Protein AF-A0A8S3W3T6-F1 (afdb_monomer_lite)

Structure (mmCIF, N/CA/C/O backbone):
data_AF-A0A8S3W3T6-F1
#
_entry.id   AF-A0A8S3W3T6-F1
#
loop_
_atom_site.group_PDB
_atom_site.id
_atom_site.type_symbol
_atom_site.label_atom_id
_atom_site.label_alt_id
_atom_site.label_comp_id
_atom_site.label_asym_id
_atom_site.label_entity_id
_atom_site.label_seq_id
_atom_site.pdbx_PDB_ins_code
_atom_site.Cartn_x
_atom_site.Cartn_y
_atom_site.Cartn_z
_atom_site.occupancy
_atom_site.B_iso_or_equiv
_atom_site.auth_seq_id
_atom_site.auth_comp_id
_atom_site.auth_asym_id
_atom_site.auth_atom_id
_atom_site.pdbx_PDB_model_num
ATOM 1 N N . MET A 1 1 ? 10.020 -6.410 12.559 1.00 75.56 1 MET A N 1
ATOM 2 C CA . MET A 1 1 ? 10.610 -6.266 11.205 1.00 75.56 1 MET A CA 1
ATOM 3 C C . MET A 1 1 ? 10.294 -4.866 10.680 1.00 75.56 1 MET A C 1
ATOM 5 O O . MET A 1 1 ? 9.359 -4.273 11.202 1.00 75.56 1 MET A O 1
ATOM 9 N N . PRO A 1 2 ? 11.026 -4.312 9.693 1.00 87.94 2 PRO A N 1
ATOM 10 C CA . PRO A 1 2 ? 10.809 -2.935 9.219 1.00 87.94 2 PRO A CA 1
ATOM 11 C C . PRO A 1 2 ? 9.359 -2.627 8.812 1.00 87.94 2 PRO A C 1
ATOM 13 O O . PRO A 1 2 ? 8.856 -1.549 9.103 1.00 87.94 2 PRO A O 1
ATOM 16 N N . ALA A 1 3 ? 8.661 -3.606 8.226 1.00 89.62 3 ALA A N 1
ATOM 17 C CA . ALA A 1 3 ? 7.247 -3.483 7.867 1.00 89.62 3 ALA A CA 1
ATOM 18 C C . ALA A 1 3 ? 6.346 -3.273 9.097 1.00 89.62 3 ALA A C 1
ATOM 20 O O . ALA A 1 3 ? 5.499 -2.390 9.090 1.00 89.62 3 ALA A O 1
ATOM 21 N N . ASP A 1 4 ? 6.581 -4.025 10.177 1.00 91.19 4 ASP A N 1
ATOM 22 C CA . ASP A 1 4 ? 5.802 -3.914 11.417 1.00 91.19 4 ASP A CA 1
ATOM 23 C C . ASP A 1 4 ? 6.016 -2.549 12.086 1.00 91.19 4 ASP A C 1
ATOM 25 O O . ASP A 1 4 ? 5.083 -1.974 12.640 1.00 91.19 4 ASP A O 1
ATOM 29 N N . VAL A 1 5 ? 7.239 -2.009 12.004 1.00 93.19 5 VAL A N 1
ATOM 30 C CA . VAL A 1 5 ? 7.564 -0.662 12.503 1.00 93.19 5 VAL A CA 1
ATOM 31 C C . VAL A 1 5 ? 6.803 0.399 11.704 1.00 93.19 5 VAL A C 1
ATOM 33 O O . VAL A 1 5 ? 6.237 1.317 12.294 1.00 93.19 5 VAL A O 1
ATOM 36 N N . GLY A 1 6 ? 6.727 0.249 10.377 1.00 91.25 6 GLY A N 1
ATOM 37 C CA . GLY A 1 6 ? 5.914 1.114 9.518 1.00 91.25 6 GLY A CA 1
ATOM 38 C C . GLY A 1 6 ? 4.426 1.072 9.881 1.00 91.25 6 GLY A C 1
ATOM 39 O O . GLY A 1 6 ? 3.804 2.122 10.042 1.00 91.25 6 GLY A O 1
ATOM 40 N N . THR A 1 7 ? 3.864 -0.123 10.089 1.00 91.50 7 THR A N 1
ATOM 41 C CA . THR A 1 7 ? 2.467 -0.297 10.527 1.00 91.50 7 THR A CA 1
ATOM 42 C C . THR A 1 7 ? 2.201 0.372 11.873 1.00 91.50 7 THR A C 1
ATOM 44 O O . THR A 1 7 ? 1.221 1.105 12.003 1.00 91.50 7 THR A O 1
ATOM 47 N N . GLN A 1 8 ? 3.089 0.184 12.855 1.00 93.62 8 GLN A N 1
ATOM 48 C CA . GLN A 1 8 ? 2.969 0.822 14.171 1.00 93.62 8 GLN A CA 1
ATOM 49 C C . GLN A 1 8 ? 3.000 2.348 14.069 1.00 93.62 8 GLN A C 1
ATOM 51 O O . GLN A 1 8 ? 2.194 3.019 14.712 1.00 93.62 8 GLN A O 1
ATOM 56 N N . LEU A 1 9 ? 3.884 2.897 13.230 1.00 94.62 9 LEU A N 1
ATOM 57 C CA . LEU A 1 9 ? 3.992 4.339 13.031 1.00 94.62 9 LEU A CA 1
ATOM 58 C C . LEU A 1 9 ? 2.703 4.924 12.442 1.00 94.62 9 LEU A C 1
ATOM 60 O O . LEU A 1 9 ? 2.218 5.941 12.936 1.00 94.62 9 LEU A O 1
ATOM 64 N N . ILE A 1 10 ? 2.116 4.268 11.432 1.00 93.06 10 ILE A N 1
ATOM 65 C CA . ILE A 1 10 ? 0.824 4.689 10.868 1.00 93.06 10 ILE A CA 1
ATOM 66 C C . ILE A 1 10 ? -0.268 4.633 11.934 1.00 93.06 10 ILE A C 1
ATOM 68 O O . ILE A 1 10 ? -1.012 5.598 12.092 1.00 93.06 10 ILE A O 1
ATOM 72 N N . GLN A 1 11 ? -0.352 3.540 12.691 1.00 93.94 11 GLN A N 1
ATOM 73 C CA . GLN A 1 11 ? -1.388 3.376 13.706 1.00 93.94 11 GLN A CA 1
ATOM 74 C C . GLN A 1 11 ? -1.280 4.423 14.820 1.00 93.94 11 GLN A C 1
ATOM 76 O O . GLN A 1 11 ? -2.288 4.997 15.234 1.00 93.94 11 GLN A O 1
ATOM 81 N N . GLN A 1 12 ? -0.057 4.748 15.243 1.00 96.75 12 GLN A N 1
ATOM 82 C CA . GLN A 1 12 ? 0.190 5.837 16.181 1.00 96.75 12 GLN A CA 1
ATOM 83 C C . GLN A 1 12 ? -0.240 7.188 15.588 1.00 96.75 12 GLN A C 1
ATOM 85 O O . GLN A 1 12 ? -0.875 7.988 16.274 1.00 96.75 12 GLN A O 1
ATOM 90 N N . HIS A 1 13 ? 0.031 7.434 14.305 1.00 96.38 13 HIS A N 1
ATOM 91 C CA . HIS A 1 13 ? -0.367 8.679 13.652 1.00 96.38 13 HIS A CA 1
ATOM 92 C C . HIS A 1 13 ? -1.886 8.824 13.503 1.00 96.38 13 HIS A C 1
ATOM 94 O O . HIS A 1 13 ? -2.408 9.914 13.728 1.00 96.38 13 HIS A O 1
ATOM 100 N N . LEU A 1 14 ? -2.591 7.741 13.166 1.00 95.75 14 LEU A N 1
ATOM 101 C CA . LEU A 1 14 ? -4.055 7.694 13.085 1.00 95.75 14 LEU A CA 1
ATOM 102 C C . LEU A 1 14 ? -4.707 7.925 14.450 1.00 95.75 14 LEU A C 1
ATOM 104 O O . LEU A 1 14 ? -5.707 8.639 14.535 1.00 95.75 14 LEU A O 1
ATOM 108 N N . SER A 1 15 ? -4.097 7.409 15.523 1.00 96.75 15 SER A N 1
ATOM 109 C CA . SER A 1 15 ? -4.617 7.582 16.884 1.00 96.75 15 SER A CA 1
A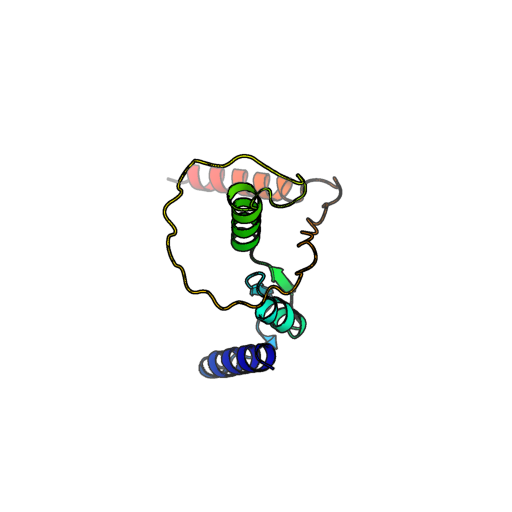TOM 110 C C . SER A 1 15 ? -4.714 9.054 17.305 1.00 96.75 15 SER A C 1
ATOM 112 O O . SER A 1 15 ? -5.642 9.427 18.021 1.00 96.75 15 SER A O 1
ATOM 114 N N . ASN A 1 16 ? -3.844 9.921 16.770 1.00 97.56 16 ASN A N 1
ATOM 115 C CA . ASN A 1 16 ? -3.908 11.369 16.997 1.00 97.56 16 ASN A CA 1
ATOM 116 C C . ASN A 1 16 ? -5.191 12.005 16.432 1.00 97.56 16 ASN A C 1
ATOM 118 O O . ASN A 1 16 ? -5.578 13.091 16.858 1.00 97.56 16 ASN A O 1
ATOM 122 N N . PHE A 1 17 ? -5.846 11.335 15.483 1.00 97.12 17 PHE A N 1
ATOM 123 C CA . PHE A 1 17 ? -7.109 11.744 14.869 1.00 97.12 17 PHE A CA 1
ATOM 124 C C . PHE A 1 17 ? -8.305 10.919 15.368 1.00 97.12 17 PHE A C 1
ATOM 126 O O . PHE A 1 17 ? -9.408 11.083 14.853 1.00 97.12 17 PHE A O 1
ATOM 133 N N . GLY A 1 18 ? -8.108 10.035 16.356 1.00 96.69 18 GLY A N 1
ATOM 134 C CA . GLY A 1 18 ? -9.144 9.108 16.819 1.00 96.69 18 GLY A CA 1
ATOM 135 C C . GLY A 1 18 ? -9.508 8.033 15.790 1.00 96.69 18 GLY A C 1
ATOM 136 O O . GLY A 1 18 ? -10.610 7.499 15.848 1.00 96.69 18 GLY A O 1
ATOM 137 N N . LEU A 1 19 ? -8.601 7.749 14.851 1.00 96.31 19 LEU A N 1
ATOM 138 C CA . LEU A 1 19 ? -8.761 6.737 13.811 1.00 96.31 19 LEU A CA 1
ATOM 139 C C . LEU A 1 19 ? -7.888 5.513 14.106 1.00 96.31 19 LEU A C 1
ATOM 141 O O . LEU A 1 19 ? -6.874 5.587 14.809 1.00 96.31 19 LEU A O 1
ATOM 145 N N . SER A 1 20 ? -8.262 4.393 13.510 1.00 94.12 20 SER A N 1
ATOM 146 C CA . SER A 1 20 ? -7.560 3.117 13.533 1.00 94.12 20 SER A CA 1
ATOM 147 C C . SER A 1 20 ? -7.263 2.638 12.108 1.00 94.12 20 SER A C 1
ATOM 149 O O . SER A 1 20 ? -7.728 3.215 11.126 1.00 94.12 20 SER A O 1
ATOM 151 N N . LEU A 1 21 ? -6.473 1.570 11.976 1.00 91.06 21 LEU A N 1
ATOM 152 C CA . LEU A 1 21 ? -6.227 0.951 10.669 1.00 91.06 21 LEU A CA 1
ATOM 153 C C . LEU A 1 21 ? -7.507 0.362 10.055 1.00 91.06 21 LEU A C 1
ATOM 155 O O . LEU A 1 21 ? -7.608 0.310 8.836 1.00 91.06 21 LEU A O 1
ATOM 159 N N . GLU A 1 22 ? -8.483 -0.029 10.877 1.00 91.44 22 GLU A N 1
ATOM 160 C CA . GLU A 1 22 ? -9.771 -0.572 10.424 1.00 91.44 22 GLU A CA 1
ATOM 161 C C . GLU A 1 22 ? -10.643 0.492 9.738 1.00 91.44 22 GLU A C 1
ATOM 163 O O . GLU A 1 22 ? -11.492 0.165 8.913 1.00 91.44 22 GLU A O 1
ATOM 168 N N . ASP A 1 23 ? -10.399 1.774 10.026 1.00 93.12 23 ASP A N 1
ATOM 169 C CA . ASP A 1 23 ? -11.114 2.896 9.407 1.00 93.12 23 ASP A CA 1
ATOM 170 C C . ASP A 1 23 ? -10.605 3.215 7.991 1.00 93.12 23 ASP A C 1
ATOM 172 O O . ASP A 1 23 ? -11.198 4.019 7.264 1.00 93.12 23 ASP A O 1
ATOM 176 N N . ILE A 1 24 ? -9.494 2.602 7.576 1.00 91.44 24 ILE A N 1
ATOM 177 C CA . ILE A 1 24 ? -8.940 2.771 6.237 1.00 91.44 24 ILE A CA 1
ATOM 178 C C . ILE A 1 24 ? -9.569 1.726 5.310 1.00 91.44 24 ILE A C 1
ATOM 180 O O . ILE A 1 24 ? -9.479 0.525 5.530 1.00 91.44 24 ILE A O 1
ATOM 184 N N . VAL A 1 25 ? -10.165 2.187 4.210 1.00 92.50 25 VAL A N 1
ATOM 185 C CA . VAL A 1 25 ? -10.779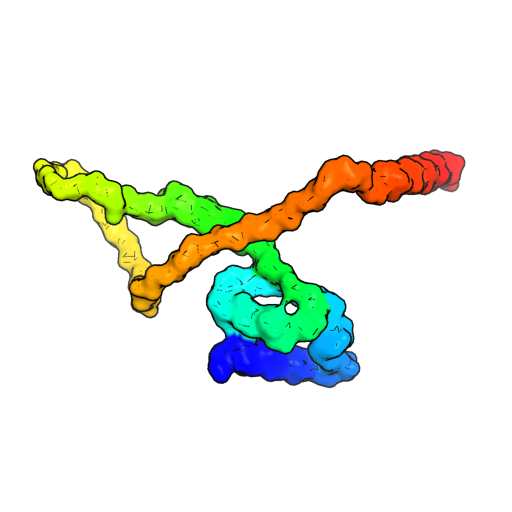 1.300 3.203 1.00 92.50 25 VAL A CA 1
ATOM 186 C C . VAL A 1 25 ? -9.749 0.778 2.198 1.00 92.50 25 VAL A C 1
ATOM 188 O O . VAL A 1 25 ? -9.839 -0.358 1.728 1.00 92.50 25 VAL A O 1
ATOM 191 N N . ALA A 1 26 ? -8.774 1.614 1.841 1.00 92.06 26 ALA A N 1
ATOM 192 C CA . ALA A 1 26 ? -7.771 1.291 0.839 1.00 92.06 26 ALA A CA 1
ATOM 193 C C . ALA A 1 26 ? -6.407 1.896 1.175 1.00 92.06 26 ALA A C 1
ATOM 195 O O . ALA A 1 26 ? -6.312 2.999 1.714 1.00 92.06 26 ALA A O 1
ATOM 196 N N . PHE A 1 27 ? -5.353 1.186 0.789 1.00 89.00 27 PHE A N 1
ATOM 197 C CA . PHE A 1 27 ? -3.972 1.541 1.059 1.00 89.00 27 PHE A CA 1
ATOM 198 C C . PHE A 1 27 ? -3.146 1.411 -0.222 1.00 89.00 27 PHE A C 1
ATOM 200 O O . PHE A 1 27 ? -3.149 0.370 -0.872 1.00 89.00 27 PHE A O 1
ATOM 207 N N . THR A 1 28 ? -2.461 2.485 -0.619 1.00 92.69 28 THR A N 1
ATOM 208 C CA . THR A 1 28 ? -1.567 2.481 -1.786 1.00 92.69 28 THR A CA 1
ATOM 209 C C . THR A 1 28 ? -0.137 2.644 -1.315 1.00 92.69 28 THR A C 1
ATOM 211 O O . THR A 1 28 ? 0.168 3.639 -0.662 1.00 92.69 28 THR A O 1
ATOM 214 N N . THR A 1 29 ? 0.743 1.709 -1.662 1.00 91.44 29 THR A N 1
ATOM 215 C CA . THR A 1 29 ? 2.159 1.782 -1.277 1.00 91.44 29 THR A CA 1
ATOM 216 C C . THR A 1 29 ? 3.074 1.677 -2.485 1.00 91.44 29 THR A C 1
ATOM 218 O O . THR A 1 29 ? 2.651 1.232 -3.549 1.00 91.44 29 THR A O 1
ATOM 221 N N . ASP A 1 30 ? 4.338 2.070 -2.346 1.00 89.12 30 ASP A N 1
ATOM 222 C CA . ASP A 1 30 ? 5.335 1.755 -3.367 1.00 89.12 30 ASP A CA 1
ATOM 223 C C . ASP A 1 30 ? 5.622 0.237 -3.437 1.00 89.12 30 ASP A C 1
ATOM 225 O O . ASP A 1 30 ? 5.056 -0.568 -2.685 1.00 89.12 30 ASP A O 1
ATOM 229 N N . GLY A 1 31 ? 6.463 -0.142 -4.399 1.00 82.75 31 GLY A N 1
ATOM 230 C CA . GLY A 1 31 ? 6.846 -1.526 -4.668 1.00 82.75 31 GLY A CA 1
ATOM 231 C C . GLY A 1 31 ? 8.027 -2.020 -3.833 1.00 82.75 31 GLY A C 1
ATOM 232 O O . GLY A 1 31 ? 8.486 -3.136 -4.067 1.00 82.75 31 GLY A O 1
ATOM 233 N N . ALA A 1 32 ? 8.535 -1.237 -2.875 1.00 85.81 32 ALA A N 1
ATOM 234 C CA . ALA A 1 32 ? 9.621 -1.690 -2.019 1.00 85.81 32 ALA A CA 1
ATOM 235 C C . ALA A 1 32 ? 9.153 -2.879 -1.166 1.00 85.81 32 ALA A C 1
ATOM 237 O O . ALA A 1 32 ? 8.051 -2.875 -0.616 1.00 85.81 32 ALA A O 1
ATOM 238 N N . SER A 1 33 ? 10.002 -3.893 -0.992 1.00 86.19 33 SER A N 1
ATOM 239 C CA . SER A 1 33 ? 9.646 -5.144 -0.298 1.00 86.19 33 SER A CA 1
ATOM 240 C C . SER A 1 33 ? 9.034 -4.931 1.094 1.00 86.19 33 SER A C 1
ATOM 242 O O . SER A 1 33 ? 8.128 -5.661 1.504 1.00 86.19 33 SER A O 1
ATOM 244 N N . VAL A 1 34 ? 9.493 -3.904 1.818 1.00 87.88 34 VAL A N 1
ATOM 245 C CA . VAL A 1 34 ? 8.946 -3.505 3.125 1.00 87.88 34 VAL A CA 1
ATOM 246 C C . VAL A 1 34 ? 7.499 -3.027 3.000 1.00 87.88 34 VAL A C 1
ATOM 248 O O . VAL A 1 34 ? 6.655 -3.445 3.789 1.00 87.88 34 VAL A O 1
ATOM 251 N N . MET A 1 35 ? 7.207 -2.209 1.993 1.00 90.00 35 MET A N 1
ATOM 252 C CA . MET A 1 35 ? 5.886 -1.647 1.731 1.00 90.00 35 MET A CA 1
ATOM 253 C C . MET A 1 35 ? 4.904 -2.696 1.209 1.00 90.00 35 MET A C 1
ATOM 255 O O . MET A 1 35 ? 3.761 -2.750 1.662 1.00 90.00 35 MET A O 1
ATOM 259 N N . VAL A 1 36 ? 5.369 -3.611 0.353 1.00 89.69 36 VAL A N 1
ATOM 260 C CA . VAL A 1 36 ? 4.581 -4.778 -0.077 1.00 89.69 36 VAL A CA 1
ATOM 261 C C . VAL A 1 36 ? 4.194 -5.633 1.131 1.00 89.69 36 VAL A C 1
ATOM 263 O O . VAL A 1 36 ? 3.045 -6.050 1.265 1.00 89.69 36 VAL A O 1
ATOM 266 N N . LYS A 1 37 ? 5.141 -5.894 2.041 1.00 91.19 37 LYS A N 1
ATOM 267 C CA . LYS A 1 37 ? 4.875 -6.670 3.260 1.00 91.19 37 LYS A CA 1
ATOM 268 C C . LYS A 1 37 ? 3.945 -5.935 4.223 1.00 91.19 37 LYS A C 1
ATOM 270 O O . LYS A 1 37 ? 3.076 -6.560 4.815 1.00 91.19 37 LYS A O 1
ATOM 275 N N . MET A 1 38 ? 4.108 -4.625 4.351 1.00 90.56 38 MET A N 1
ATOM 276 C CA . MET A 1 38 ? 3.247 -3.781 5.171 1.00 90.56 38 MET A CA 1
ATOM 277 C C . MET A 1 38 ? 1.803 -3.775 4.656 1.00 90.56 38 MET A C 1
ATOM 279 O O . MET A 1 38 ? 0.876 -3.894 5.450 1.00 90.56 38 MET A O 1
ATOM 283 N N . GLY A 1 39 ? 1.611 -3.719 3.337 1.00 90.00 39 GLY A N 1
ATOM 284 C CA . GLY A 1 39 ? 0.295 -3.836 2.713 1.00 90.00 39 GLY A CA 1
ATOM 285 C C . GLY A 1 39 ? -0.367 -5.203 2.895 1.00 90.00 39 GLY A C 1
ATOM 286 O O . GLY A 1 39 ? -1.577 -5.270 3.049 1.00 90.00 39 GLY A O 1
ATOM 287 N N . LYS A 1 40 ? 0.409 -6.293 2.981 1.00 88.56 40 LYS A N 1
ATOM 288 C CA . LYS A 1 40 ? -0.129 -7.630 3.312 1.00 88.56 40 LYS A CA 1
ATOM 289 C C . LYS A 1 40 ? -0.674 -7.740 4.737 1.00 88.56 40 LYS A C 1
ATOM 291 O O . LYS A 1 40 ? -1.479 -8.623 4.999 1.00 88.56 40 LYS A O 1
ATOM 296 N N . ASN A 1 41 ? -0.220 -6.879 5.645 1.00 85.38 41 ASN A N 1
ATOM 297 C CA . ASN A 1 41 ? -0.697 -6.835 7.027 1.00 85.38 41 ASN A CA 1
ATOM 298 C C . ASN A 1 41 ? -1.959 -5.964 7.182 1.00 85.38 41 ASN A C 1
ATOM 300 O O . ASN A 1 41 ? -2.410 -5.741 8.303 1.00 85.38 41 ASN A O 1
ATOM 304 N N . PHE A 1 42 ? -2.480 -5.413 6.085 1.00 88.31 42 PHE A N 1
ATOM 305 C CA . PHE A 1 42 ? -3.627 -4.523 6.073 1.00 88.31 42 PHE A CA 1
ATOM 306 C C . PHE A 1 42 ? -4.876 -5.278 5.602 1.00 88.31 42 PHE A C 1
ATOM 308 O O . PHE A 1 42 ? -4.875 -5.840 4.511 1.00 88.31 42 PHE A O 1
ATOM 315 N N . ASP A 1 43 ? -5.941 -5.264 6.407 1.00 85.75 43 ASP A N 1
ATOM 316 C CA . ASP A 1 43 ? -7.181 -6.015 6.137 1.00 85.75 43 ASP A CA 1
ATOM 317 C C . ASP A 1 43 ? -8.093 -5.370 5.068 1.00 85.75 43 ASP A C 1
ATOM 319 O O . ASP A 1 43 ? -9.098 -5.959 4.667 1.00 85.75 43 ASP A O 1
ATOM 323 N N . GLY A 1 44 ? -7.758 -4.172 4.576 1.00 86.62 44 GLY A N 1
ATOM 324 C CA . GLY A 1 44 ? -8.487 -3.495 3.499 1.00 86.62 44 GLY A CA 1
ATOM 325 C C . GLY A 1 44 ? -7.892 -3.719 2.103 1.00 86.62 44 GLY A C 1
ATOM 326 O O . GLY A 1 44 ? -7.042 -4.579 1.868 1.00 86.62 44 GLY A O 1
ATOM 327 N N . HIS A 1 45 ? -8.318 -2.909 1.131 1.00 91.25 45 HIS A N 1
ATOM 328 C CA . HIS A 1 45 ? -7.801 -3.011 -0.235 1.00 91.25 45 HIS A CA 1
ATOM 329 C C . HIS A 1 45 ? -6.386 -2.435 -0.341 1.00 91.25 45 HIS A C 1
ATOM 331 O O . HIS A 1 45 ? -6.205 -1.219 -0.356 1.00 91.25 45 HIS A O 1
ATOM 337 N N . HIS A 1 46 ? -5.379 -3.294 -0.470 1.00 92.56 46 HIS A N 1
ATOM 338 C CA . HIS A 1 46 ? -4.015 -2.870 -0.777 1.00 92.56 46 HIS A CA 1
ATOM 339 C C . HIS A 1 46 ? -3.763 -2.860 -2.290 1.00 92.56 46 HIS A C 1
ATOM 341 O O . HIS A 1 46 ? -4.051 -3.837 -2.980 1.00 92.56 46 HIS A O 1
ATOM 347 N N . GLN A 1 47 ? -3.212 -1.760 -2.805 1.00 92.00 47 GLN A N 1
ATOM 348 C CA . GLN A 1 47 ? -2.699 -1.674 -4.172 1.00 92.00 47 GLN A CA 1
ATOM 349 C C . GLN A 1 47 ? -1.260 -1.153 -4.182 1.00 92.00 47 GLN A C 1
ATOM 351 O O . GLN A 1 47 ? -0.870 -0.314 -3.367 1.00 92.00 47 GLN A O 1
ATOM 356 N N . LEU A 1 48 ? -0.477 -1.594 -5.161 1.00 91.00 48 LEU A N 1
ATOM 357 C CA . LEU A 1 48 ? 0.828 -1.000 -5.427 1.00 91.00 48 LEU A CA 1
ATOM 358 C C . LEU A 1 48 ? 0.673 0.253 -6.289 1.00 91.00 48 LEU A C 1
ATOM 360 O O . LEU A 1 48 ? -0.188 0.339 -7.165 1.00 91.00 48 LEU A O 1
ATOM 364 N N . CYS A 1 49 ? 1.522 1.241 -6.041 1.00 92.56 49 CYS A N 1
ATOM 365 C CA . CYS A 1 49 ? 1.526 2.500 -6.759 1.00 92.56 49 CYS A CA 1
ATOM 366 C C . CYS A 1 49 ? 1.953 2.275 -8.215 1.00 92.56 49 CYS A C 1
ATOM 368 O O . CYS A 1 49 ? 3.122 2.013 -8.502 1.00 92.56 49 CYS A O 1
ATOM 370 N N . PHE A 1 50 ? 1.019 2.435 -9.157 1.00 87.38 50 PHE A N 1
ATOM 371 C CA . PHE A 1 50 ? 1.316 2.278 -10.583 1.00 87.38 50 PHE A CA 1
ATOM 372 C C . PHE A 1 50 ? 2.350 3.277 -11.093 1.00 87.38 50 PHE A C 1
ATOM 374 O O . PHE A 1 50 ? 3.156 2.915 -11.941 1.00 87.38 50 PHE A O 1
ATOM 381 N N . ALA A 1 51 ? 2.375 4.505 -10.566 1.00 88.94 51 ALA A N 1
ATOM 382 C CA . ALA A 1 51 ? 3.396 5.480 -10.945 1.00 88.94 51 ALA A CA 1
ATOM 383 C C . ALA A 1 51 ? 4.805 4.972 -10.598 1.00 88.94 51 ALA A C 1
ATOM 385 O O . ALA A 1 51 ? 5.714 5.071 -11.418 1.00 88.94 51 ALA A O 1
ATOM 386 N N . HIS A 1 52 ? 4.957 4.350 -9.425 1.00 82.94 52 HIS A N 1
ATOM 387 C CA . HIS A 1 52 ? 6.211 3.729 -9.017 1.00 82.94 52 HIS A CA 1
ATOM 388 C C . HIS A 1 52 ? 6.554 2.515 -9.891 1.00 82.94 52 HIS A C 1
ATOM 390 O O . HIS A 1 52 ? 7.677 2.407 -10.370 1.00 82.94 52 HIS A O 1
ATOM 396 N N . GLY A 1 53 ? 5.579 1.646 -10.183 1.00 84.19 53 GLY A N 1
ATOM 397 C CA . GLY A 1 53 ? 5.780 0.507 -11.087 1.00 84.19 53 GLY A CA 1
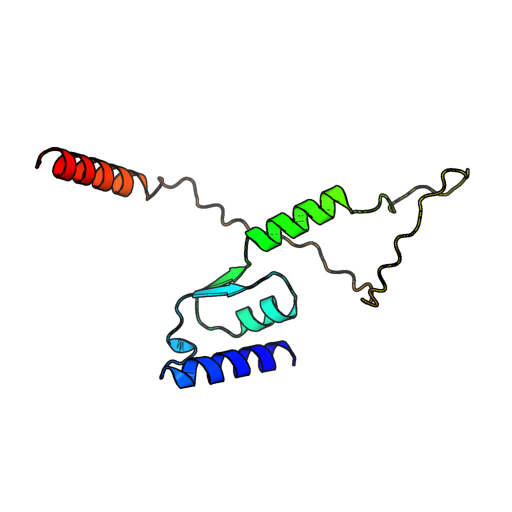ATOM 398 C C . GLY A 1 53 ? 6.193 0.922 -12.506 1.00 84.19 53 GLY A C 1
ATOM 399 O O . GLY A 1 53 ? 7.108 0.337 -13.078 1.00 84.19 53 GLY A O 1
ATOM 400 N N . ILE A 1 54 ? 5.574 1.970 -13.060 1.00 87.00 54 ILE A N 1
ATOM 401 C CA . ILE A 1 54 ? 5.944 2.534 -14.367 1.00 87.00 54 ILE A CA 1
ATOM 402 C C . ILE A 1 54 ? 7.359 3.108 -14.317 1.00 87.00 54 ILE A C 1
ATOM 404 O O . ILE A 1 54 ? 8.143 2.856 -15.228 1.00 87.00 54 ILE A O 1
ATOM 408 N N . GLN A 1 55 ? 7.704 3.851 -13.262 1.00 86.75 55 GLN A N 1
ATOM 409 C CA . GLN A 1 55 ? 9.056 4.374 -13.086 1.00 86.75 55 GLN A CA 1
ATOM 410 C C . GLN A 1 55 ? 10.088 3.240 -13.067 1.00 86.75 55 GLN A C 1
ATOM 412 O O . GLN A 1 55 ? 11.073 3.325 -13.793 1.00 86.75 55 GLN A O 1
ATOM 417 N N . LEU A 1 56 ? 9.854 2.174 -12.296 1.00 83.62 56 LEU A N 1
ATOM 418 C CA . LEU A 1 56 ? 10.744 1.010 -12.260 1.00 83.62 56 LEU A CA 1
ATOM 419 C C . LEU A 1 56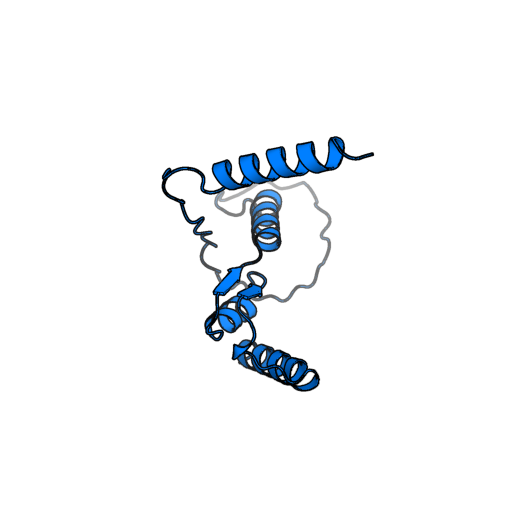 ? 10.871 0.347 -13.636 1.00 83.62 56 LEU A C 1
ATOM 421 O O . LEU A 1 56 ? 11.983 0.072 -14.067 1.00 83.62 56 LEU A O 1
ATOM 425 N N . ALA A 1 57 ? 9.770 0.170 -14.371 1.00 84.81 57 ALA A N 1
ATOM 426 C CA . ALA A 1 57 ? 9.811 -0.393 -15.722 1.00 84.81 57 ALA A CA 1
ATOM 427 C C . ALA A 1 57 ? 10.611 0.482 -16.704 1.00 84.81 57 ALA A C 1
ATOM 429 O O . ALA A 1 57 ? 11.365 -0.030 -17.530 1.00 84.81 57 ALA A O 1
ATOM 430 N N . VAL A 1 58 ? 10.474 1.809 -16.614 1.00 87.94 58 VAL A N 1
ATOM 431 C CA . VAL A 1 58 ? 11.279 2.748 -17.407 1.00 87.94 58 VAL A CA 1
ATOM 432 C C . VAL A 1 58 ? 12.755 2.629 -17.035 1.00 87.94 58 VAL A C 1
ATOM 434 O O . VAL A 1 58 ? 13.595 2.572 -17.931 1.00 87.94 58 VAL A O 1
ATOM 437 N N . LEU A 1 59 ? 13.076 2.553 -15.741 1.00 86.19 59 LEU A N 1
ATOM 438 C CA . LEU A 1 59 ? 14.453 2.386 -15.282 1.00 86.19 59 LEU A CA 1
ATOM 439 C C . LEU A 1 59 ? 15.049 1.056 -15.753 1.00 86.19 59 LEU A C 1
ATOM 441 O O . LEU A 1 59 ? 16.161 1.047 -16.269 1.00 86.19 59 LEU A O 1
ATOM 445 N N . ASP A 1 60 ? 14.294 -0.036 -15.680 1.00 83.62 60 ASP A N 1
ATOM 446 C CA . ASP A 1 60 ? 14.702 -1.346 -16.189 1.00 83.62 60 ASP A CA 1
ATOM 447 C C . ASP A 1 60 ? 15.012 -1.312 -17.687 1.00 83.62 60 ASP A C 1
ATOM 449 O O . ASP A 1 60 ? 15.954 -1.958 -18.133 1.00 83.62 60 ASP A O 1
ATOM 453 N N . VAL A 1 61 ? 14.243 -0.566 -18.483 1.00 87.25 61 VAL A N 1
ATOM 454 C CA . VAL A 1 61 ? 14.474 -0.458 -19.932 1.00 87.25 61 VAL A CA 1
ATOM 455 C C . VAL A 1 61 ? 15.667 0.440 -20.249 1.00 87.25 61 VAL A C 1
ATOM 457 O O . VAL A 1 61 ? 16.460 0.116 -21.133 1.00 87.25 61 VAL A O 1
ATOM 460 N N . LEU A 1 62 ? 15.782 1.580 -19.567 1.00 85.44 62 LEU A N 1
ATOM 461 C CA . LEU A 1 62 ? 16.808 2.581 -19.862 1.00 85.44 62 LEU A CA 1
ATOM 462 C C . LEU A 1 62 ? 18.171 2.234 -19.255 1.00 85.44 62 LEU A C 1
ATOM 464 O O . LEU A 1 62 ? 19.194 2.595 -19.832 1.00 85.44 62 LEU A O 1
ATOM 468 N N . TYR A 1 63 ? 18.183 1.542 -18.114 1.00 82.81 63 TYR A N 1
ATOM 469 C CA . TYR A 1 63 ? 19.374 1.331 -17.292 1.00 82.81 63 TYR A CA 1
ATOM 470 C C . TYR A 1 63 ? 19.706 -0.139 -17.020 1.00 82.81 63 TYR A C 1
ATOM 472 O O . TYR A 1 63 ? 20.722 -0.389 -16.368 1.00 82.81 63 TYR A O 1
ATOM 480 N N . LYS A 1 64 ? 18.963 -1.134 -17.545 1.00 74.75 64 LYS A N 1
ATOM 481 C CA . LYS A 1 64 ? 19.528 -2.495 -17.607 1.00 74.75 64 LYS A CA 1
ATOM 482 C C . LYS A 1 64 ? 20.767 -2.464 -18.487 1.00 74.75 64 LYS A C 1
ATOM 484 O O . LYS A 1 64 ? 20.684 -2.442 -19.716 1.00 74.75 64 LYS A O 1
ATOM 489 N N . SER A 1 65 ? 21.926 -2.505 -17.837 1.00 60.09 65 SER A N 1
ATOM 490 C CA . SER A 1 65 ? 23.183 -2.816 -18.495 1.00 60.09 65 SER A CA 1
ATOM 491 C C . SER A 1 65 ? 23.008 -4.101 -19.309 1.00 60.09 65 SER A C 1
ATOM 493 O O . SER A 1 65 ? 22.442 -5.086 -18.827 1.00 60.09 65 SER A O 1
ATOM 495 N N . LYS A 1 66 ? 23.508 -4.108 -20.549 1.00 60.38 66 LYS A N 1
ATOM 496 C CA . LYS A 1 66 ? 23.563 -5.277 -21.445 1.00 60.38 66 LYS A CA 1
ATOM 497 C C . LYS A 1 66 ? 24.538 -6.357 -20.942 1.00 60.38 66 LYS A C 1
ATOM 499 O O . LYS A 1 66 ? 25.204 -7.013 -21.735 1.00 60.38 66 LYS A O 1
ATOM 504 N N . ASN A 1 67 ? 24.615 -6.600 -19.640 1.00 53.22 67 ASN A N 1
ATOM 505 C CA . ASN A 1 67 ? 25.497 -7.602 -19.050 1.00 53.22 67 ASN A CA 1
ATOM 506 C C . ASN A 1 67 ? 24.850 -8.992 -19.023 1.00 53.22 67 ASN A C 1
ATOM 508 O O . ASN A 1 67 ? 24.945 -9.717 -18.038 1.00 53.22 67 ASN A O 1
ATOM 512 N N . GLN A 1 68 ? 24.216 -9.393 -20.127 1.00 55.28 68 GLN A N 1
ATOM 513 C CA . GLN A 1 68 ? 23.933 -10.800 -20.388 1.00 55.28 68 GLN A CA 1
ATOM 514 C C . GLN A 1 68 ? 24.432 -11.169 -21.792 1.00 55.28 68 GLN A C 1
ATOM 516 O O . GLN A 1 68 ? 23.786 -10.925 -22.807 1.00 55.28 68 GLN A O 1
ATOM 521 N N . SER A 1 69 ? 25.613 -11.800 -21.787 1.00 48.22 69 SER A N 1
ATOM 522 C CA . SER A 1 69 ? 26.323 -12.511 -22.862 1.00 48.22 69 SER A CA 1
ATOM 523 C C . SER A 1 69 ? 27.035 -11.702 -23.959 1.00 48.22 69 SER A C 1
ATOM 525 O O . SER A 1 69 ? 26.488 -11.477 -25.029 1.00 48.22 69 SER A O 1
ATOM 527 N N . THR A 1 70 ? 28.337 -11.465 -23.766 1.00 40.06 70 THR A N 1
ATOM 528 C CA . THR A 1 70 ? 29.374 -11.884 -24.733 1.00 40.06 70 THR A CA 1
ATOM 529 C C . THR A 1 70 ? 30.682 -12.223 -23.989 1.00 40.06 70 THR A C 1
ATOM 531 O O . THR A 1 70 ? 31.139 -11.435 -23.163 1.00 40.06 70 THR A O 1
ATOM 534 N N . PRO A 1 71 ? 31.327 -13.380 -24.236 1.00 41.12 71 PRO A N 1
ATOM 535 C CA . PRO A 1 71 ? 32.700 -13.604 -23.800 1.00 41.12 71 PRO A CA 1
ATOM 536 C C . PRO A 1 71 ? 33.686 -12.933 -24.781 1.00 41.12 71 PRO A C 1
ATOM 538 O O . PRO A 1 71 ? 33.983 -13.531 -25.806 1.00 41.12 71 PRO A O 1
ATOM 541 N N . ASN A 1 72 ? 34.167 -11.728 -24.413 1.00 43.69 72 ASN A N 1
ATOM 542 C CA . ASN A 1 72 ? 35.451 -11.034 -24.725 1.00 43.69 72 ASN A CA 1
ATOM 543 C C . ASN A 1 72 ? 35.949 -10.893 -26.199 1.00 43.69 72 ASN A C 1
ATOM 545 O O . ASN A 1 72 ? 35.547 -11.667 -27.060 1.00 43.69 72 ASN A O 1
ATOM 549 N N . PRO A 1 73 ? 36.990 -10.080 -26.519 1.00 50.31 73 PRO A N 1
ATOM 550 C CA . PRO A 1 73 ? 37.431 -8.748 -26.044 1.00 50.31 73 PRO A CA 1
ATOM 551 C C . PRO A 1 73 ? 37.630 -7.734 -27.211 1.00 50.31 73 PRO A C 1
ATOM 553 O O . PRO A 1 73 ? 38.119 -8.112 -28.270 1.00 50.31 73 PRO A O 1
ATOM 556 N N . ASN A 1 74 ? 37.412 -6.428 -27.006 1.00 34.50 74 ASN A N 1
ATOM 557 C CA . ASN A 1 74 ? 38.414 -5.401 -27.366 1.00 34.50 74 ASN A CA 1
ATOM 558 C C . ASN A 1 74 ? 38.068 -4.043 -26.714 1.00 34.50 74 ASN A C 1
ATOM 560 O O . ASN A 1 74 ? 36.881 -3.729 -26.604 1.00 34.50 74 ASN A O 1
ATOM 564 N N . PRO A 1 75 ? 39.069 -3.264 -26.259 1.00 47.94 75 PRO A N 1
ATOM 565 C CA . PRO A 1 75 ? 38.898 -2.140 -25.350 1.00 47.94 75 PRO A CA 1
ATOM 566 C C . PRO A 1 75 ? 38.766 -0.808 -26.099 1.00 47.94 75 PRO A C 1
ATOM 568 O O . PRO A 1 75 ? 39.011 -0.737 -27.297 1.00 47.94 75 PRO A O 1
ATOM 571 N N . GLU A 1 76 ? 38.489 0.239 -25.321 1.00 46.00 76 GLU A N 1
ATOM 572 C CA . GLU A 1 76 ? 38.530 1.667 -25.670 1.00 46.00 76 GLU A CA 1
ATOM 573 C C . GLU A 1 76 ? 37.184 2.288 -26.049 1.00 46.00 76 GLU A C 1
ATOM 575 O O . GLU A 1 76 ? 36.916 2.610 -27.201 1.00 46.00 76 GLU A O 1
ATOM 580 N N . GLN A 1 77 ? 36.392 2.595 -25.022 1.00 41.06 77 GLN A N 1
ATOM 581 C CA . GLN A 1 77 ? 35.846 3.943 -24.865 1.00 41.06 77 GLN A CA 1
ATOM 582 C C . GLN A 1 77 ? 35.600 4.206 -23.374 1.00 41.06 77 GLN A C 1
ATOM 584 O O . GLN A 1 77 ? 34.920 3.450 -22.693 1.00 41.06 77 GLN A O 1
ATOM 589 N N . GLN A 1 78 ? 36.309 5.213 -22.861 1.00 46.22 78 GLN A N 1
ATOM 590 C CA . GLN A 1 78 ? 36.323 5.625 -21.461 1.00 46.22 78 GLN A CA 1
ATOM 591 C C . GLN A 1 78 ? 35.005 6.311 -21.107 1.00 46.22 78 GLN A C 1
ATOM 593 O O . GLN A 1 78 ? 34.788 7.461 -21.495 1.00 46.22 78 GLN A O 1
ATOM 598 N N . ASP A 1 79 ? 34.183 5.638 -20.313 1.00 37.88 79 ASP A N 1
ATOM 599 C CA . ASP A 1 79 ? 33.032 6.248 -19.664 1.00 37.88 79 ASP A CA 1
ATOM 600 C C . ASP A 1 79 ? 33.459 6.737 -18.277 1.00 37.88 79 ASP A C 1
ATOM 602 O O . ASP A 1 79 ? 34.027 5.996 -17.476 1.00 37.88 79 ASP A O 1
ATOM 606 N N . LYS A 1 80 ? 33.241 8.028 -18.012 1.00 44.22 80 LYS A N 1
ATOM 607 C CA . LYS A 1 80 ? 33.473 8.624 -16.695 1.00 44.22 80 LYS A CA 1
ATOM 608 C C . LYS A 1 80 ? 32.519 7.985 -15.690 1.00 44.22 80 LYS A C 1
ATOM 610 O O . LYS A 1 80 ? 31.313 8.204 -15.772 1.00 44.22 80 LYS A O 1
ATOM 615 N N . GLU A 1 81 ? 33.083 7.257 -14.737 1.00 40.94 81 GLU A N 1
ATOM 616 C CA . GLU A 1 81 ? 32.392 6.783 -13.542 1.00 40.94 81 GLU A CA 1
ATOM 617 C C . GLU A 1 81 ? 31.835 7.987 -12.766 1.00 40.94 81 GLU A C 1
ATOM 619 O O . GLU A 1 81 ? 32.578 8.871 -12.331 1.00 40.94 81 GLU A O 1
ATOM 624 N N . LEU A 1 82 ? 30.510 8.051 -12.628 1.00 42.75 82 LEU A N 1
ATOM 625 C CA . LEU A 1 82 ? 29.876 8.816 -11.563 1.00 42.75 82 LEU A CA 1
ATOM 626 C C . LEU A 1 82 ? 29.678 7.847 -10.402 1.00 42.75 82 LEU A C 1
ATOM 628 O O . LEU A 1 82 ? 28.791 6.998 -10.442 1.00 42.75 82 LEU A O 1
ATOM 632 N N . ASP A 1 83 ? 30.556 7.977 -9.414 1.00 40.19 83 ASP A N 1
ATOM 633 C CA . ASP A 1 83 ? 30.533 7.257 -8.147 1.00 40.19 83 ASP A CA 1
ATOM 634 C C . ASP A 1 83 ? 29.272 7.637 -7.354 1.00 40.19 83 ASP A C 1
ATOM 636 O O . ASP A 1 83 ? 29.197 8.693 -6.721 1.00 40.19 83 ASP A O 1
ATOM 640 N N . TYR A 1 84 ? 28.241 6.800 -7.462 1.00 43.59 84 TYR A N 1
ATOM 641 C CA . TYR A 1 84 ? 27.168 6.735 -6.481 1.00 43.59 84 TYR A CA 1
ATOM 642 C C . TYR A 1 84 ? 27.421 5.501 -5.628 1.00 43.59 84 TYR A C 1
ATOM 644 O O . TYR A 1 84 ? 27.053 4.389 -6.007 1.00 43.59 84 TYR A O 1
ATOM 652 N N . ASP A 1 85 ? 28.038 5.728 -4.473 1.00 47.25 85 ASP A N 1
ATOM 653 C CA . ASP A 1 85 ? 28.153 4.757 -3.396 1.00 47.25 85 ASP A CA 1
ATOM 654 C C . ASP A 1 85 ? 26.746 4.352 -2.926 1.00 47.25 85 ASP A C 1
ATOM 656 O O . ASP A 1 85 ? 26.072 5.046 -2.157 1.00 47.25 85 ASP A O 1
ATOM 660 N N . SER A 1 86 ? 26.249 3.256 -3.492 1.00 47.62 86 SER A N 1
ATOM 661 C CA . SER A 1 86 ? 25.034 2.584 -3.066 1.00 47.62 86 SER A CA 1
ATOM 662 C C . SER A 1 86 ? 25.420 1.160 -2.707 1.00 47.62 86 SER A C 1
ATOM 664 O O . SER A 1 86 ? 25.335 0.247 -3.527 1.00 47.62 86 SER A O 1
ATOM 666 N N . GLU A 1 87 ? 25.860 0.972 -1.463 1.00 47.44 87 GLU A N 1
ATOM 667 C CA . GLU A 1 87 ? 25.963 -0.345 -0.837 1.00 47.44 87 GLU A CA 1
ATOM 668 C C . GLU A 1 87 ? 24.556 -0.950 -0.662 1.00 47.44 87 GLU A C 1
ATOM 670 O O . GLU A 1 87 ? 23.963 -0.960 0.417 1.00 47.44 87 GLU A O 1
ATOM 675 N N . GLY A 1 88 ? 23.984 -1.423 -1.766 1.00 43.16 88 GLY A N 1
ATOM 676 C CA . GLY A 1 88 ? 22.790 -2.250 -1.814 1.00 43.16 88 GLY A CA 1
ATOM 677 C C . GLY A 1 88 ? 23.182 -3.622 -2.338 1.00 43.16 88 GLY A C 1
ATOM 678 O O . GLY A 1 88 ? 23.417 -3.790 -3.528 1.00 43.16 88 GLY A O 1
ATOM 679 N N . SER A 1 89 ? 23.279 -4.598 -1.437 1.00 42.19 89 SER A N 1
ATOM 680 C CA . SER A 1 89 ? 23.493 -6.012 -1.754 1.00 42.19 89 SER A CA 1
ATOM 681 C C . SER A 1 89 ? 22.608 -6.471 -2.919 1.00 42.19 89 SER A C 1
ATOM 683 O O . SER A 1 89 ? 21.385 -6.350 -2.834 1.00 42.19 89 SER A O 1
ATOM 685 N N . GLU A 1 90 ? 23.219 -7.019 -3.976 1.00 47.56 90 GLU A N 1
ATOM 686 C CA . GLU A 1 90 ? 22.526 -7.607 -5.128 1.00 47.56 90 GLU A CA 1
ATOM 687 C C . GLU A 1 90 ? 21.750 -8.870 -4.712 1.00 47.56 90 GLU A C 1
ATOM 689 O O . GLU A 1 90 ? 22.182 -10.008 -4.904 1.00 47.56 90 GLU A O 1
ATOM 694 N N . GLU A 1 91 ? 20.580 -8.682 -4.113 1.00 46.25 91 GLU A N 1
ATOM 695 C CA . GLU A 1 91 ? 19.585 -9.737 -4.010 1.00 46.25 91 GLU A CA 1
ATOM 696 C C . GLU A 1 91 ? 18.848 -9.831 -5.351 1.00 46.25 91 GLU A C 1
ATOM 698 O O . GLU A 1 91 ? 18.328 -8.849 -5.876 1.00 46.25 91 GLU A O 1
ATOM 703 N N . ASN A 1 92 ? 18.822 -11.030 -5.934 1.00 44.12 92 ASN A N 1
ATOM 704 C CA . ASN A 1 92 ? 18.077 -11.336 -7.152 1.00 44.12 92 ASN A CA 1
ATOM 705 C C . ASN A 1 92 ? 16.568 -11.200 -6.881 1.00 44.12 92 ASN A C 1
ATOM 707 O O . ASN A 1 92 ? 15.901 -12.164 -6.495 1.00 44.12 92 ASN A O 1
ATOM 711 N N . TYR A 1 93 ? 16.040 -9.987 -7.037 1.00 47.28 93 TYR A N 1
ATOM 712 C CA . TYR A 1 93 ? 14.613 -9.715 -6.955 1.00 47.28 93 TYR A CA 1
ATOM 713 C C . TYR A 1 93 ? 13.940 -10.324 -8.187 1.00 47.28 93 TYR A C 1
ATOM 715 O O . TYR A 1 93 ? 14.102 -9.847 -9.311 1.00 47.28 93 TYR A O 1
ATOM 723 N N . GLY A 1 94 ? 13.214 -11.424 -7.966 1.00 45.41 94 GLY A N 1
ATOM 724 C CA . GLY A 1 94 ? 12.365 -12.049 -8.976 1.00 45.41 94 GLY A CA 1
ATOM 725 C C . GLY A 1 94 ? 11.506 -11.005 -9.690 1.00 45.41 94 GLY A C 1
ATOM 726 O O . GLY A 1 94 ? 11.057 -10.041 -9.070 1.00 45.41 94 GLY A O 1
ATOM 727 N N . GLY A 1 95 ? 11.333 -11.190 -11.001 1.00 47.16 95 GLY A N 1
ATOM 728 C CA . GLY A 1 95 ? 10.644 -10.250 -11.883 1.00 47.16 95 GLY A CA 1
ATOM 729 C C . GLY A 1 95 ? 9.348 -9.704 -11.281 1.00 47.16 95 GLY A C 1
ATOM 730 O O . GLY A 1 95 ? 8.545 -10.439 -10.711 1.00 47.16 95 GLY A O 1
ATOM 731 N N . PHE A 1 96 ? 9.175 -8.388 -11.387 1.00 52.12 96 PHE A N 1
ATOM 732 C CA . PHE A 1 96 ? 7.991 -7.691 -10.907 1.00 52.12 96 PHE A CA 1
ATOM 733 C C . PHE A 1 96 ? 6.835 -7.906 -11.891 1.00 52.12 96 PHE A C 1
ATOM 735 O O . PHE A 1 96 ? 6.681 -7.170 -12.868 1.00 52.12 96 PHE A O 1
ATOM 742 N N . ASP A 1 97 ? 6.035 -8.943 -11.648 1.00 47.94 97 ASP A N 1
ATOM 743 C CA . ASP A 1 97 ? 4.839 -9.230 -12.436 1.00 47.94 97 ASP A CA 1
ATOM 744 C C . ASP A 1 97 ? 3.685 -8.319 -11.997 1.00 47.94 97 ASP A C 1
ATOM 746 O O . ASP A 1 97 ? 3.086 -8.478 -10.932 1.00 47.94 97 ASP A O 1
ATOM 750 N N . ILE A 1 98 ? 3.357 -7.336 -12.839 1.00 54.19 98 ILE A N 1
ATOM 751 C CA . ILE A 1 98 ? 2.142 -6.533 -12.685 1.00 54.19 98 ILE A CA 1
ATOM 752 C C . ILE A 1 98 ? 0.969 -7.370 -13.196 1.00 54.19 98 ILE A C 1
ATOM 754 O O . ILE A 1 98 ? 0.709 -7.435 -14.402 1.00 54.19 98 ILE A O 1
ATOM 758 N N . GLU A 1 99 ? 0.217 -7.978 -12.282 1.00 51.22 99 GLU A N 1
ATOM 759 C CA . GLU A 1 99 ? -1.109 -8.498 -12.603 1.00 51.22 99 GLU A CA 1
ATOM 760 C C . GLU A 1 99 ? -2.051 -7.320 -12.869 1.00 51.22 99 GLU A C 1
ATOM 762 O O . GLU A 1 99 ? -2.679 -6.764 -11.970 1.00 51.22 99 GLU A O 1
ATOM 767 N N . VAL A 1 100 ? -2.145 -6.903 -14.132 1.00 54.88 100 VAL A N 1
ATOM 768 C CA . VAL A 1 100 ? -3.221 -6.014 -14.570 1.00 54.88 100 VAL A CA 1
ATOM 769 C C . VAL A 1 100 ? -4.503 -6.845 -14.520 1.00 54.88 100 VAL A C 1
ATOM 771 O O . VAL A 1 100 ? -4.611 -7.788 -15.314 1.00 54.88 100 VAL A O 1
ATOM 774 N N . PRO A 1 101 ? -5.485 -6.547 -13.644 1.00 45.47 101 PRO A N 1
ATOM 775 C CA . PRO A 1 101 ? -6.754 -7.252 -13.679 1.00 45.47 101 PRO A CA 1
ATOM 776 C C . PRO A 1 101 ? -7.347 -7.047 -15.071 1.00 45.47 101 PRO A C 1
ATOM 778 O O . PRO A 1 101 ? -7.759 -5.946 -15.445 1.00 45.47 101 PRO A O 1
ATOM 781 N N . ARG A 1 102 ? -7.349 -8.114 -15.879 1.00 48.91 102 ARG A N 1
ATOM 782 C CA . ARG A 1 102 ? -8.095 -8.149 -17.133 1.00 48.91 102 ARG A CA 1
ATOM 783 C C . ARG A 1 102 ? -9.558 -8.135 -16.738 1.00 48.91 102 ARG A C 1
ATOM 785 O O . ARG A 1 102 ? -10.160 -9.187 -16.551 1.00 48.91 102 ARG A O 1
ATOM 792 N N . ILE A 1 103 ? -10.111 -6.934 -16.591 1.00 51.06 103 ILE A N 1
ATOM 793 C CA . ILE A 1 103 ? -11.551 -6.742 -16.513 1.00 51.06 103 ILE A CA 1
ATOM 794 C C . ILE A 1 103 ? -12.102 -7.476 -17.743 1.00 51.06 103 ILE A C 1
ATOM 796 O O . ILE A 1 103 ? -11.679 -7.158 -18.866 1.00 51.06 103 ILE A O 1
ATOM 800 N N . PRO A 1 104 ? -12.944 -8.514 -17.578 1.00 45.44 104 PRO A N 1
ATOM 801 C CA . PRO A 1 104 ? -13.569 -9.148 -18.724 1.00 45.44 104 PRO A CA 1
ATOM 802 C C . PRO A 1 104 ? -14.232 -8.049 -19.557 1.00 45.44 104 PRO A C 1
ATOM 804 O O . PRO A 1 104 ? -14.711 -7.056 -19.014 1.00 45.44 104 PRO A O 1
ATOM 807 N N . LYS A 1 105 ? -14.280 -8.204 -20.884 1.00 49.75 105 LYS A N 1
ATOM 808 C CA . LYS A 1 105 ? -15.023 -7.304 -21.790 1.00 49.75 105 LYS A CA 1
ATOM 809 C C . LYS A 1 105 ? -16.547 -7.308 -21.514 1.00 49.75 105 LYS A C 1
ATOM 811 O O . LYS A 1 105 ? -17.335 -7.106 -22.430 1.00 49.75 105 LYS A O 1
ATOM 816 N N . SER A 1 106 ? -16.992 -7.575 -20.290 1.00 50.97 106 SER A N 1
ATOM 817 C CA . SER A 1 106 ? -18.325 -7.246 -19.822 1.00 50.97 106 SER A CA 1
ATOM 818 C C . SER A 1 106 ? -18.401 -5.728 -19.706 1.00 50.97 106 SER A C 1
ATOM 820 O O . SER A 1 106 ? -17.780 -5.137 -18.827 1.00 50.97 106 SER A O 1
ATOM 822 N N . GLU A 1 107 ? -19.073 -5.140 -20.695 1.00 55.62 107 GLU A N 1
ATOM 823 C CA . GLU A 1 107 ? -19.625 -3.787 -20.745 1.00 55.62 107 GLU A CA 1
ATOM 824 C C . GLU A 1 107 ? -19.047 -2.798 -19.737 1.00 55.62 107 GLU A C 1
ATOM 826 O O . GLU A 1 107 ? -19.387 -2.804 -18.561 1.00 55.62 107 GLU A O 1
ATOM 831 N N . PHE A 1 108 ? -18.206 -1.898 -20.246 1.00 53.62 108 PHE A N 1
ATOM 832 C CA . PHE A 1 108 ? -17.779 -0.677 -19.579 1.00 53.62 108 PHE A CA 1
ATOM 833 C C . PHE A 1 108 ? -18.885 -0.070 -18.691 1.00 53.62 108 PHE A C 1
ATOM 835 O O . PHE A 1 108 ? -19.732 0.686 -19.172 1.00 53.62 108 PHE A O 1
ATOM 842 N N . LEU A 1 109 ? -18.814 -0.362 -17.386 1.00 56.25 109 LEU A N 1
ATOM 843 C CA . LEU A 1 109 ? -19.712 0.113 -16.319 1.00 56.25 109 LEU A CA 1
ATOM 844 C C . LEU A 1 109 ? -19.796 1.645 -16.237 1.00 56.25 109 LEU A C 1
ATOM 846 O O . LEU A 1 109 ? -20.681 2.198 -15.593 1.00 56.25 109 LEU A O 1
ATOM 850 N N . TYR A 1 110 ? -18.881 2.351 -16.901 1.00 58.91 110 TYR A N 1
ATOM 851 C CA . TYR A 1 110 ? -18.860 3.804 -16.937 1.00 58.91 110 TYR A CA 1
ATOM 852 C C . TYR A 1 110 ? -19.757 4.410 -18.022 1.00 58.91 110 TYR A C 1
ATOM 854 O O . TYR A 1 110 ? -19.994 5.612 -17.972 1.00 58.91 110 TYR A O 1
ATOM 862 N N . LYS A 1 111 ? -20.256 3.649 -19.011 1.00 70.38 111 LYS A N 1
ATOM 863 C CA . LYS A 1 111 ? -21.064 4.228 -20.108 1.00 70.38 111 LYS A CA 1
ATOM 864 C C . LYS A 1 111 ? -22.351 4.871 -19.594 1.00 70.38 111 LYS A C 1
ATOM 866 O O . LYS A 1 111 ? -22.711 5.961 -20.035 1.00 70.38 111 LYS A O 1
ATOM 871 N N . ASP A 1 112 ? -23.001 4.233 -18.628 1.00 71.56 112 ASP A N 1
ATOM 872 C CA . ASP A 1 112 ? -24.204 4.777 -17.998 1.00 71.56 112 ASP A CA 1
ATOM 873 C C . ASP A 1 112 ? -23.877 5.970 -17.093 1.00 71.56 112 ASP A C 1
ATOM 875 O O . ASP A 1 112 ? -24.639 6.935 -17.030 1.00 71.56 112 ASP A O 1
ATOM 879 N N . THR A 1 113 ? -22.708 5.952 -16.450 1.00 71.62 113 THR A N 1
ATOM 880 C CA . THR A 1 113 ? -22.191 7.076 -15.658 1.00 71.62 113 THR A CA 1
ATOM 881 C C . THR A 1 113 ? -21.882 8.291 -16.535 1.00 71.62 113 THR A C 1
ATOM 883 O O . THR A 1 113 ? -22.259 9.404 -16.175 1.00 71.62 113 THR A O 1
ATOM 886 N N . ILE A 1 114 ? -21.282 8.092 -17.715 1.00 77.44 114 ILE A N 1
ATOM 887 C CA . ILE A 1 114 ? -21.012 9.162 -18.689 1.00 77.44 114 ILE A CA 1
ATOM 888 C C . ILE A 1 114 ? -22.324 9.788 -19.163 1.00 77.44 114 ILE A C 1
ATOM 890 O O . ILE A 1 114 ? -22.462 11.006 -19.102 1.00 77.44 114 ILE A O 1
ATOM 894 N N . LYS A 1 115 ? -23.326 8.978 -19.534 1.00 77.50 115 LYS A N 1
ATOM 895 C CA . LYS A 1 115 ? -24.644 9.499 -19.938 1.00 77.50 115 LYS A CA 1
ATOM 896 C C . LYS A 1 115 ? -25.308 10.326 -18.836 1.00 77.50 115 LYS A C 1
ATOM 898 O O . LYS A 1 115 ? -25.866 11.385 -19.113 1.00 77.50 115 LYS A O 1
ATOM 903 N N . LYS A 1 116 ? -25.237 9.876 -17.577 1.00 76.69 116 LYS A N 1
ATOM 904 C CA . LYS A 1 116 ? -25.753 10.647 -16.430 1.00 76.69 116 LYS A CA 1
ATOM 905 C C . LYS A 1 116 ? -25.023 11.983 -16.279 1.00 76.69 116 LYS A C 1
ATOM 907 O O . LYS A 1 116 ? -25.671 13.000 -16.039 1.00 76.69 116 LYS A O 1
ATOM 912 N N . TYR A 1 117 ? -23.704 11.991 -16.462 1.00 76.56 117 TYR A N 1
ATOM 913 C CA . TYR A 1 117 ? -22.891 13.202 -16.375 1.00 76.56 117 TYR A CA 1
ATOM 914 C C . TYR A 1 117 ? -23.185 14.188 -17.518 1.00 76.56 117 TYR A C 1
ATOM 916 O O . TYR A 1 117 ? -23.290 15.389 -17.282 1.00 76.56 117 TYR A O 1
ATOM 924 N N . GLU A 1 118 ? -23.404 13.695 -18.739 1.00 81.38 118 GLU A N 1
ATOM 925 C CA . GLU A 1 118 ? -23.802 14.508 -19.898 1.00 81.38 118 GLU A CA 1
ATOM 926 C C . GLU A 1 118 ? -25.171 15.174 -19.697 1.00 81.38 118 GLU A C 1
ATOM 928 O O . GLU A 1 118 ? -25.331 16.363 -19.977 1.00 81.38 118 GLU A O 1
ATOM 933 N N . ILE A 1 119 ? -26.149 14.438 -19.156 1.00 83.50 119 ILE A N 1
ATOM 934 C CA . ILE A 1 119 ? -27.471 14.985 -18.813 1.00 83.50 119 ILE A CA 1
ATOM 935 C C . ILE A 1 119 ? -27.338 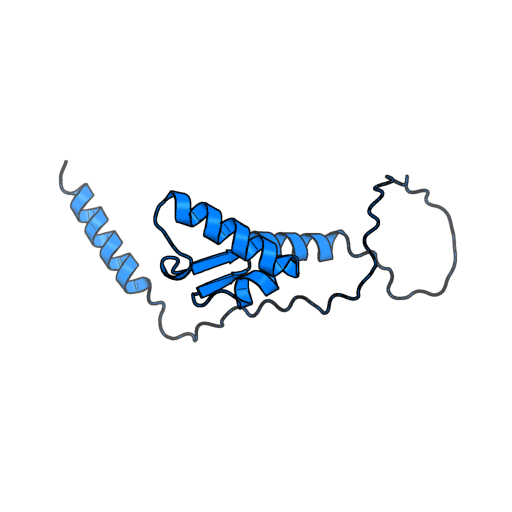16.083 -17.752 1.00 83.50 119 ILE A C 1
ATOM 937 O O . ILE A 1 119 ? -27.924 17.157 -17.895 1.00 83.50 119 ILE A O 1
ATOM 941 N N . TRP A 1 120 ? -26.540 15.841 -16.711 1.00 78.31 120 TRP A N 1
ATOM 942 C CA . TRP A 1 120 ? -26.335 16.800 -15.627 1.00 78.31 120 TRP A CA 1
ATOM 943 C C . TRP A 1 120 ? -25.611 18.073 -16.097 1.00 78.31 120 TRP A C 1
ATOM 945 O O . TRP A 1 120 ? -26.023 19.183 -15.762 1.00 78.31 120 TRP A O 1
ATOM 955 N N . LEU A 1 121 ? -24.598 17.935 -16.957 1.00 77.50 121 LEU A N 1
ATOM 956 C CA . LEU A 1 121 ? -23.919 19.065 -17.601 1.00 77.50 121 LEU A CA 1
ATOM 957 C C . LEU A 1 121 ? -24.866 19.905 -18.464 1.00 77.50 121 LEU A C 1
ATOM 959 O O . LEU A 1 121 ? -24.748 21.130 -18.483 1.00 77.50 121 LEU A O 1
ATOM 963 N N . ASN A 1 122 ? -25.795 19.273 -19.182 1.00 83.38 122 ASN A N 1
ATOM 964 C CA . ASN A 1 122 ? -26.773 19.992 -19.998 1.00 83.38 122 ASN A CA 1
ATOM 965 C C . ASN A 1 122 ? -27.807 20.730 -19.136 1.00 83.38 122 ASN A C 1
ATOM 967 O O . ASN A 1 122 ? -28.173 21.855 -19.470 1.00 83.38 122 ASN A O 1
ATOM 971 N N . LEU A 1 123 ? -28.211 20.150 -18.001 1.00 79.56 123 LEU A N 1
ATOM 972 C CA . LEU A 1 123 ? -29.070 20.816 -17.018 1.00 79.56 123 LEU A CA 1
ATOM 973 C C . LEU A 1 123 ? -28.399 22.061 -16.427 1.00 79.56 123 LEU A C 1
ATOM 975 O O . LEU A 1 123 ? -29.016 23.125 -16.404 1.00 79.56 123 LEU A O 1
ATOM 979 N N . LEU A 1 124 ? -27.124 21.968 -16.040 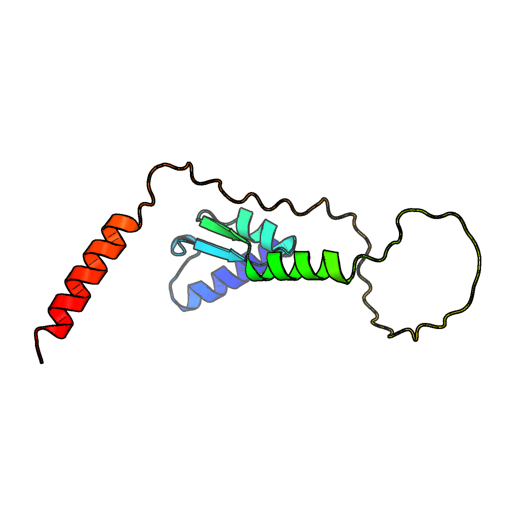1.00 72.75 124 LEU A N 1
ATOM 980 C CA . LEU A 1 124 ? -26.368 23.123 -15.546 1.00 72.75 124 LEU A CA 1
ATOM 981 C C . LEU A 1 124 ? -26.210 24.230 -16.591 1.00 72.75 124 LEU A C 1
ATOM 983 O O . LEU A 1 124 ? -26.270 25.402 -16.251 1.00 72.75 124 LEU A O 1
ATOM 987 N N . LYS A 1 125 ? -26.025 23.876 -17.866 1.00 77.19 125 LYS A N 1
ATOM 988 C CA . LYS A 1 125 ? -25.912 24.857 -18.958 1.00 77.19 125 LYS A CA 1
ATOM 989 C C . LYS A 1 125 ? -27.249 25.504 -19.335 1.00 77.19 125 LYS A C 1
ATOM 991 O O . LYS A 1 125 ? -27.247 26.533 -20.001 1.00 77.19 125 LYS A O 1
ATOM 996 N N . SER A 1 126 ? -28.372 24.892 -18.956 1.00 72.00 126 SER A N 1
ATOM 997 C CA . SER A 1 126 ? -29.723 25.380 -19.269 1.00 72.00 126 SER A CA 1
ATOM 998 C C . SER A 1 126 ? -30.284 26.384 -18.256 1.00 72.00 126 SER A C 1
ATOM 1000 O O . SER A 1 126 ? -31.302 27.016 -18.536 1.00 72.00 126 SER A O 1
ATOM 1002 N N . HIS A 1 127 ? -29.611 26.571 -17.118 1.00 58.59 127 HIS A N 1
ATOM 1003 C CA . HIS A 1 127 ? -29.923 27.609 -16.140 1.00 58.59 127 HIS A CA 1
ATOM 1004 C C . HIS A 1 127 ? -28.772 28.632 -16.086 1.00 58.59 127 HIS A C 1
ATOM 1006 O O . HIS A 1 127 ? -27.706 28.283 -15.581 1.00 58.59 127 HIS A O 1
ATOM 1012 N N . PRO A 1 128 ? -28.947 29.849 -16.640 1.00 59.50 128 PRO A N 1
ATOM 1013 C CA . PRO A 1 128 ? -27.995 30.949 -16.477 1.00 59.50 128 PRO A CA 1
ATOM 1014 C C . PRO A 1 128 ? -27.976 31.508 -15.048 1.00 59.50 128 PRO A C 1
ATOM 1016 O O . PRO A 1 128 ? -29.022 31.428 -14.361 1.00 59.50 128 PRO A O 1
#

Secondary structure (DSSP, 8-state):
-HHHHHHHHHHHHHHTTT--GGG-SEEEE-SSHHHHHHHHT-SSEEEE-HHHHHHHHHHHHHH----S------------------------------------SS--THHHHHHHHHHHHHHHHH--

Sequence (128 aa):
MPADVGTQLIQQHLSNFGLSLEDIVAFTTDGASVMVKMGKNFDGHHQLCFAHGIQLAVLDVLYKSKNQSTPNPNPEQQDKELDYDSEGSEENYGGFDIEVPRIPKSEFLYKDTIKKYEIWLNLLKSHP

pLDDT: mean 72.53, std 19.91, range [34.5, 97.56]

Radius of gyration: 23.77 Å; chains: 1; bounding box: 69×45×44 Å

Organism: Parnassius apollo (NCBI:txid110799)

Foldseek 3Di:
DLLVVVQVVVQVVQVVVVDGLVPDQEDEEAPPPSRVVNQVVRPHHYDYDVVNVVVVVVCCVPPPDPPDDDPDDDDDDDDDDPDDPDPDPPDPDPDDDPPPPPPDPPDDPCPVVVVVVVVVVVVVVVPD